Protein AF-A0A8T4UFA0-F1 (afdb_monomer_lite)

Sequence (177 aa):
MPVNISTAVDSLVELVNNKKRIPLEEAAKELGLPEHIINEWAVFLEEEEILTIEYQFTTPFLIAKGKKTVEESRDYSQDIEILTRQIEIMQSGLNKIVIKHAIVIKDVDDVKIALTKKLSREDMIYTQKFVLDYEIKQLLHKVSRLKVFNKENYDEINKEFENIKRRKQIFDKNLTR

Structure (mmCIF, N/CA/C/O backbone):
data_AF-A0A8T4UFA0-F1
#
_entry.id   AF-A0A8T4UFA0-F1
#
loop_
_atom_site.group_PDB
_atom_site.id
_atom_site.type_symbol
_atom_site.label_atom_id
_atom_site.label_alt_id
_atom_site.label_comp_id
_atom_site.label_asym_id
_atom_site.label_entity_id
_atom_site.label_seq_id
_atom_site.pdbx_PDB_ins_code
_atom_site.Cartn_x
_atom_site.Cartn_y
_atom_site.Cartn_z
_atom_site.occupancy
_atom_site.B_iso_or_equiv
_atom_site.auth_seq_id
_atom_site.auth_comp_id
_atom_site.auth_asym_id
_atom_site.auth_atom_id
_atom_site.pdbx_PDB_model_num
ATOM 1 N N . MET A 1 1 ? -18.885 31.837 37.272 1.00 40.12 1 MET A N 1
ATOM 2 C CA . MET A 1 1 ? -18.177 30.539 37.295 1.00 40.12 1 MET A CA 1
ATOM 3 C C . MET A 1 1 ? -19.202 29.474 36.941 1.00 40.12 1 MET A C 1
ATOM 5 O O . MET A 1 1 ? -20.248 29.494 37.581 1.00 40.12 1 MET A O 1
ATOM 9 N N . PRO A 1 2 ? -19.004 28.645 35.904 1.00 44.31 2 PRO A N 1
ATOM 10 C CA . PRO A 1 2 ? -19.953 27.579 35.604 1.00 44.31 2 PRO A CA 1
ATOM 11 C C . PRO A 1 2 ? -19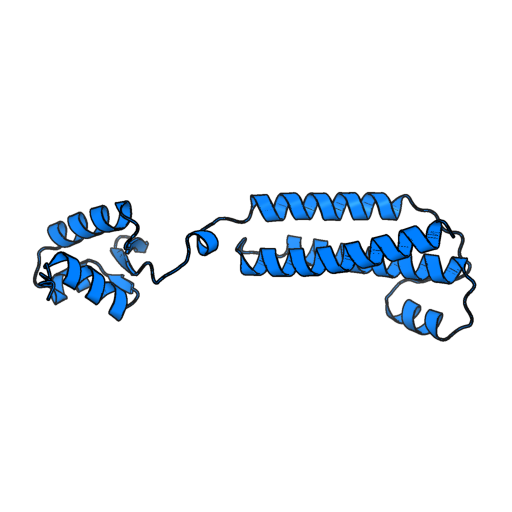.848 26.490 36.680 1.00 44.31 2 PRO A C 1
ATOM 13 O O . PRO A 1 2 ? -18.749 26.109 37.079 1.00 44.31 2 PRO A O 1
ATOM 16 N N . VAL A 1 3 ? -20.994 26.040 37.185 1.00 42.53 3 VAL A N 1
ATOM 17 C CA . VAL A 1 3 ? -21.097 24.926 38.131 1.00 42.53 3 VAL A CA 1
ATOM 18 C C . VAL A 1 3 ? -21.029 23.642 37.306 1.00 42.53 3 VAL A C 1
ATOM 20 O O . VAL A 1 3 ? -21.966 23.351 36.569 1.00 42.53 3 VAL A O 1
ATOM 23 N N . ASN A 1 4 ? -19.923 22.899 37.382 1.00 51.28 4 ASN A N 1
ATOM 24 C CA . ASN A 1 4 ? -19.867 21.546 36.826 1.00 51.28 4 ASN A CA 1
ATOM 25 C C . ASN A 1 4 ? -20.598 20.616 37.793 1.00 51.28 4 ASN A C 1
ATOM 27 O O . ASN A 1 4 ? -20.097 20.320 38.877 1.00 51.28 4 ASN A O 1
ATOM 31 N N . ILE A 1 5 ? -21.805 20.203 37.422 1.00 53.31 5 ILE A N 1
ATOM 32 C CA . ILE A 1 5 ? -22.548 19.163 38.129 1.00 53.31 5 ILE A CA 1
ATOM 33 C C . ILE A 1 5 ? -22.032 17.831 37.581 1.00 53.31 5 ILE A C 1
ATOM 35 O O . ILE A 1 5 ? -22.303 17.520 36.427 1.00 53.31 5 ILE A O 1
ATOM 39 N N . SER A 1 6 ? -21.267 17.073 38.372 1.00 67.44 6 SER A N 1
ATOM 40 C CA . SER A 1 6 ? -20.885 15.702 38.012 1.00 67.44 6 SER A CA 1
ATOM 41 C C . SER A 1 6 ? -22.028 14.745 38.337 1.00 67.44 6 SER A C 1
ATOM 43 O O . SER A 1 6 ? -22.503 14.697 39.475 1.00 67.44 6 SER A O 1
ATOM 45 N N . THR A 1 7 ? -22.450 13.970 37.353 1.00 83.88 7 THR A N 1
ATOM 46 C CA . THR A 1 7 ? -23.434 12.899 37.487 1.00 83.88 7 THR A CA 1
ATOM 47 C C . THR A 1 7 ? -22.749 11.545 37.688 1.00 83.88 7 THR A C 1
ATOM 49 O O . THR A 1 7 ? -21.560 11.380 37.424 1.00 83.88 7 THR A O 1
ATOM 52 N N . ALA A 1 8 ? -23.508 10.537 38.128 1.00 79.12 8 ALA A N 1
ATOM 53 C CA . ALA A 1 8 ? -23.003 9.165 38.238 1.00 79.12 8 ALA A CA 1
ATOM 54 C C . ALA A 1 8 ? -22.594 8.563 36.874 1.00 79.12 8 ALA A C 1
ATOM 56 O O . ALA A 1 8 ? -21.734 7.686 36.818 1.00 79.12 8 ALA A O 1
ATOM 57 N N . VAL A 1 9 ? -23.167 9.069 35.776 1.00 85.81 9 VAL A N 1
ATOM 58 C CA . VAL A 1 9 ? -22.782 8.710 34.403 1.00 85.81 9 VAL A CA 1
ATOM 59 C C . VAL A 1 9 ? -21.390 9.258 34.075 1.00 85.81 9 VAL A C 1
ATOM 61 O O . VAL A 1 9 ? -20.577 8.547 33.487 1.00 85.81 9 VAL A O 1
ATOM 64 N N . ASP A 1 10 ? -21.063 10.471 34.532 1.00 87.62 10 ASP A N 1
ATOM 65 C CA . ASP A 1 10 ? -19.721 11.044 34.360 1.00 87.62 10 ASP A CA 1
ATOM 66 C C . ASP A 1 10 ? -18.659 10.206 35.083 1.00 87.62 10 ASP A C 1
ATOM 68 O O . ASP A 1 10 ? -17.576 9.979 34.545 1.00 87.62 10 ASP A O 1
ATOM 72 N N . SER A 1 11 ? -18.988 9.669 36.264 1.00 90.00 11 SER A N 1
ATOM 73 C CA . SER A 1 11 ? -18.109 8.748 36.995 1.00 90.00 11 SER A CA 1
ATOM 74 C C . SER A 1 11 ? -17.853 7.445 36.233 1.00 90.00 11 SER A C 1
ATOM 76 O O . SER A 1 11 ? -16.735 6.933 36.272 1.00 90.00 11 SER A O 1
ATOM 78 N N . LEU A 1 12 ? -18.846 6.918 35.502 1.00 89.50 12 LEU A N 1
ATOM 79 C CA . LEU A 1 12 ? -18.656 5.756 34.627 1.00 89.50 12 LEU A CA 1
ATOM 80 C C . LEU A 1 12 ? -17.705 6.081 33.470 1.00 89.50 12 LEU A C 1
ATOM 82 O O . LEU A 1 12 ? -16.777 5.318 33.203 1.00 89.50 12 LEU A O 1
ATOM 86 N N . VAL A 1 13 ? -17.895 7.226 32.814 1.00 88.56 13 VAL A N 1
ATOM 87 C CA . VAL A 1 13 ? -17.023 7.677 31.720 1.00 88.56 13 VAL A CA 1
ATOM 88 C C . VAL A 1 13 ? -15.590 7.886 32.214 1.00 88.56 13 VAL A C 1
ATOM 90 O O . VAL A 1 13 ? -14.640 7.444 31.567 1.00 88.56 13 VAL A O 1
ATOM 93 N N . GLU A 1 14 ? -15.408 8.524 33.369 1.00 89.56 14 GLU A N 1
ATOM 94 C CA . GLU A 1 14 ? -14.096 8.725 33.988 1.00 89.56 14 GLU A CA 1
ATOM 95 C C . GLU A 1 14 ? -13.428 7.391 34.342 1.00 89.56 14 GLU A C 1
ATOM 97 O O . GLU A 1 14 ? -12.255 7.175 34.023 1.00 89.56 14 GLU A O 1
ATOM 102 N N . LEU A 1 15 ? -14.183 6.460 34.928 1.00 89.94 15 LEU A N 1
ATOM 103 C CA . LEU A 1 15 ? -13.693 5.133 35.281 1.00 89.94 15 LEU A CA 1
ATOM 104 C C . LEU A 1 15 ? -13.186 4.364 34.054 1.00 89.94 15 LEU A C 1
ATOM 106 O O . LEU A 1 15 ? -12.065 3.842 34.048 1.00 89.94 15 LEU A O 1
ATOM 110 N N . VAL A 1 16 ? -13.996 4.322 32.996 1.00 89.06 16 VAL A N 1
ATOM 111 C CA . VAL A 1 16 ? -13.663 3.627 31.749 1.00 89.06 16 VAL A CA 1
ATOM 112 C C . VAL A 1 16 ? -12.462 4.297 31.065 1.00 89.06 16 VAL A C 1
ATOM 114 O O . VAL A 1 16 ? -11.560 3.598 30.601 1.00 89.06 16 VAL A O 1
ATOM 117 N N . ASN A 1 17 ? -12.375 5.634 31.074 1.00 84.94 17 ASN A N 1
ATOM 118 C CA . ASN A 1 17 ? -11.217 6.379 30.559 1.00 84.94 17 ASN A CA 1
ATOM 119 C C . ASN A 1 17 ? -9.921 6.075 31.326 1.00 84.94 17 ASN A C 1
ATOM 121 O O . ASN A 1 17 ? -8.871 5.896 30.705 1.00 84.94 17 ASN A O 1
ATOM 125 N N . ASN A 1 18 ? -9.989 5.968 32.654 1.00 84.50 18 ASN A N 1
ATOM 126 C CA . ASN A 1 18 ? -8.832 5.666 33.496 1.00 84.50 18 ASN A CA 1
ATOM 127 C C . ASN A 1 18 ? -8.331 4.230 33.295 1.00 84.50 18 ASN A C 1
ATOM 129 O O . ASN A 1 18 ? -7.124 4.001 33.191 1.00 84.50 18 ASN A O 1
ATOM 133 N N . LYS A 1 19 ? -9.245 3.257 33.195 1.00 82.25 19 LYS A N 1
ATOM 134 C CA . LYS A 1 19 ? -8.884 1.844 33.001 1.00 82.25 19 LYS A CA 1
ATOM 135 C C . LYS A 1 19 ? -8.644 1.451 31.543 1.00 82.25 19 LYS A C 1
ATOM 137 O O . LYS A 1 19 ? -8.072 0.391 31.296 1.00 82.25 19 LYS A O 1
ATOM 142 N N . LYS A 1 20 ? -9.046 2.285 30.576 1.00 81.25 20 LYS A N 1
ATOM 143 C CA . LYS A 1 20 ? -9.077 2.051 29.113 1.00 81.25 20 LYS A CA 1
ATOM 144 C C . LYS A 1 20 ? -10.014 0.928 28.661 1.00 81.25 20 LYS A C 1
ATOM 146 O O . LYS A 1 20 ? -10.642 1.055 27.614 1.00 81.25 20 LYS A O 1
ATOM 151 N N . ARG A 1 21 ? -10.093 -0.161 29.427 1.00 84.81 21 ARG A N 1
ATOM 152 C CA . ARG A 1 21 ? -10.960 -1.320 29.219 1.00 84.81 21 ARG A CA 1
ATOM 153 C C . ARG A 1 21 ? -11.311 -1.929 30.572 1.00 84.81 21 ARG A C 1
ATOM 155 O O . ARG A 1 21 ? -10.408 -2.248 31.341 1.00 84.81 21 ARG A O 1
ATOM 162 N N . ILE A 1 22 ? -12.595 -2.124 30.842 1.00 91.38 22 ILE A N 1
ATOM 163 C CA . ILE A 1 22 ? -13.088 -2.701 32.098 1.00 91.38 22 ILE A CA 1
ATOM 164 C C . ILE A 1 22 ? -14.282 -3.634 31.815 1.00 91.38 22 ILE A C 1
ATOM 166 O O . ILE A 1 22 ? -15.139 -3.280 31.006 1.00 91.38 22 ILE A O 1
ATOM 170 N N . PRO A 1 23 ? -14.362 -4.835 32.418 1.00 92.44 23 PRO A N 1
ATOM 171 C CA . PRO A 1 23 ? -15.577 -5.649 32.375 1.00 92.44 23 PRO A CA 1
ATOM 172 C C . PRO A 1 23 ? -16.771 -4.895 32.976 1.00 92.44 23 PRO A C 1
ATOM 174 O O . PRO A 1 23 ? -16.618 -4.197 33.977 1.00 92.44 23 PRO A O 1
ATOM 177 N N . LEU A 1 24 ? -17.971 -5.083 32.426 1.00 92.06 24 LEU A N 1
ATOM 178 C CA . LEU A 1 24 ? -19.184 -4.428 32.932 1.00 92.06 24 LEU A CA 1
ATOM 179 C C . LEU A 1 24 ? -19.463 -4.765 34.406 1.00 92.06 24 LEU A C 1
ATOM 181 O O . LEU A 1 24 ? -19.759 -3.873 35.196 1.00 92.06 24 LEU A O 1
ATOM 185 N N . GLU A 1 25 ? -19.298 -6.032 34.791 1.00 92.94 25 GLU A N 1
ATOM 186 C CA . GLU A 1 25 ? -19.439 -6.488 36.181 1.00 92.94 25 GLU A CA 1
ATOM 187 C C . GLU A 1 25 ? -18.444 -5.778 37.119 1.00 92.94 25 GLU A C 1
ATOM 189 O O . GLU A 1 25 ? -18.775 -5.423 38.250 1.00 92.94 25 GLU A O 1
ATOM 194 N N . GLU A 1 26 ? -17.215 -5.541 36.657 1.00 91.62 26 GLU A N 1
ATOM 195 C CA . GLU A 1 26 ? -16.197 -4.840 37.443 1.00 91.62 26 GLU A CA 1
ATOM 196 C C . GLU A 1 26 ? -16.527 -3.344 37.565 1.00 91.62 26 GLU A C 1
ATOM 198 O O . GLU A 1 26 ? -16.398 -2.780 38.649 1.00 91.62 26 GLU A O 1
ATOM 203 N N . ALA A 1 27 ? -17.045 -2.721 36.501 1.00 93.00 27 ALA A N 1
ATOM 204 C CA . ALA A 1 27 ? -17.536 -1.343 36.543 1.00 93.00 27 ALA A CA 1
ATOM 205 C C . ALA A 1 27 ? -18.713 -1.177 37.519 1.00 93.00 27 ALA A C 1
ATOM 207 O O . ALA A 1 27 ? -18.744 -0.228 38.302 1.00 93.00 27 ALA A O 1
ATOM 208 N N . ALA A 1 28 ? -19.647 -2.131 37.519 1.00 93.69 28 ALA A N 1
ATOM 209 C CA . ALA A 1 28 ? -20.774 -2.170 38.448 1.00 93.69 28 ALA A CA 1
ATOM 210 C C . ALA A 1 28 ? -20.312 -2.256 39.910 1.00 93.69 28 ALA A C 1
ATOM 212 O O . ALA A 1 28 ? -20.801 -1.512 40.763 1.00 93.69 28 ALA A O 1
ATOM 213 N N . LYS A 1 29 ? -19.310 -3.099 40.191 1.00 93.81 29 LYS A N 1
ATOM 214 C CA . LYS A 1 29 ? -18.710 -3.223 41.528 1.00 93.81 29 LYS A CA 1
ATOM 215 C C . LYS A 1 29 ? -18.020 -1.940 41.981 1.00 93.81 29 LYS A C 1
ATOM 217 O O . LYS A 1 29 ? -18.190 -1.554 43.134 1.00 93.81 29 LYS A O 1
ATOM 222 N N . GLU A 1 30 ? -17.268 -1.278 41.106 1.00 91.75 30 GLU A N 1
ATOM 223 C CA . GLU A 1 30 ? -16.530 -0.064 41.481 1.00 91.75 30 GLU A CA 1
ATOM 224 C C . GLU A 1 30 ? -17.422 1.158 41.677 1.00 91.75 30 GLU A C 1
ATOM 226 O O . GLU A 1 30 ? -17.149 1.977 42.553 1.00 91.75 30 GLU A O 1
ATOM 231 N N . LEU A 1 31 ? -18.510 1.262 40.915 1.00 89.81 31 LEU A N 1
ATOM 232 C CA . LEU A 1 31 ? -19.476 2.351 41.060 1.00 89.81 31 LEU A CA 1
ATOM 233 C C . LEU A 1 31 ? -20.553 2.058 42.113 1.00 89.81 31 LEU A C 1
ATOM 235 O O . LEU A 1 31 ? -21.327 2.948 42.458 1.00 89.81 31 LEU A O 1
ATOM 239 N N . GLY A 1 32 ? -20.613 0.826 42.630 1.00 91.69 32 GLY A N 1
ATOM 240 C CA . GLY A 1 32 ? -21.616 0.404 43.608 1.00 91.69 32 GLY A CA 1
ATOM 241 C C . GLY A 1 32 ? -23.039 0.389 43.044 1.00 91.69 32 GLY A C 1
ATOM 242 O O . GLY A 1 32 ? -23.994 0.640 43.779 1.00 91.69 32 GLY A O 1
ATOM 243 N N . LEU A 1 33 ? -23.185 0.127 41.743 1.00 91.94 33 LEU A N 1
ATOM 244 C CA . LEU A 1 33 ? -24.458 0.168 41.024 1.00 91.94 33 LEU A CA 1
ATOM 245 C C . LEU A 1 33 ? -24.820 -1.209 40.457 1.00 91.94 33 LEU A C 1
ATOM 247 O O . LEU A 1 33 ? -23.929 -1.999 40.150 1.00 91.94 33 LEU A O 1
ATOM 251 N N . PRO A 1 34 ? -26.116 -1.517 40.278 1.00 94.12 34 PRO A N 1
ATOM 252 C CA . PRO A 1 34 ? -26.527 -2.750 39.619 1.00 94.12 34 PRO A CA 1
ATOM 253 C C . PRO A 1 34 ? -26.022 -2.828 38.171 1.00 94.12 34 PRO A C 1
ATOM 255 O O . PRO A 1 34 ? -26.086 -1.843 37.436 1.00 94.12 34 PRO A O 1
ATOM 258 N N . GLU A 1 35 ? -25.614 -4.021 37.728 1.00 91.62 35 GLU A N 1
ATOM 259 C CA . GLU A 1 35 ? -25.115 -4.246 36.361 1.00 91.62 35 GLU A CA 1
ATOM 260 C C . GLU A 1 35 ? -26.090 -3.780 35.275 1.00 91.62 35 GLU A C 1
ATOM 262 O O . GLU A 1 35 ? -25.662 -3.191 34.290 1.00 91.62 35 GLU A O 1
ATOM 267 N N . HIS A 1 36 ? -27.400 -3.975 35.461 1.00 91.69 36 HIS A N 1
ATOM 268 C CA . HIS A 1 36 ? -28.394 -3.534 34.477 1.00 91.69 36 HIS A CA 1
ATOM 269 C C . HIS A 1 36 ? -28.395 -2.009 34.277 1.00 91.69 36 HIS A C 1
ATOM 271 O O . HIS A 1 36 ? -28.552 -1.559 33.149 1.00 91.69 36 HIS A O 1
ATOM 277 N N . ILE A 1 37 ? -28.141 -1.224 35.333 1.00 92.50 37 ILE A N 1
ATOM 278 C CA . ILE A 1 37 ? -28.046 0.242 35.250 1.00 92.50 37 ILE A CA 1
ATOM 279 C C . ILE A 1 37 ? -26.786 0.647 34.485 1.00 92.50 37 ILE A C 1
ATOM 281 O O . ILE A 1 37 ? -26.847 1.483 33.588 1.00 92.50 37 ILE A O 1
ATOM 285 N N . ILE A 1 38 ? -25.646 0.019 34.796 1.00 94.00 38 ILE A N 1
ATOM 286 C CA . ILE A 1 38 ? -24.399 0.256 34.057 1.00 94.00 38 ILE A CA 1
ATOM 287 C C . ILE A 1 38 ? -24.551 -0.141 32.589 1.00 94.00 38 ILE A C 1
ATOM 289 O O . ILE A 1 38 ? -24.036 0.553 31.721 1.00 94.00 38 ILE A O 1
ATOM 293 N N . ASN A 1 39 ? -25.276 -1.223 32.303 1.00 91.88 39 ASN A N 1
ATOM 294 C CA . ASN A 1 39 ? -25.552 -1.666 30.945 1.00 91.88 39 ASN A CA 1
ATOM 295 C C . ASN A 1 39 ? -26.422 -0.665 30.177 1.00 91.88 39 ASN A C 1
ATOM 297 O O . ASN A 1 39 ? -26.085 -0.325 29.051 1.00 91.88 39 ASN A O 1
ATOM 301 N N . GLU A 1 40 ? -27.497 -0.152 30.776 1.00 92.00 40 GLU A N 1
ATOM 302 C CA . GLU A 1 40 ? -28.326 0.891 30.154 1.00 92.00 40 GLU A CA 1
ATOM 303 C C . GLU A 1 40 ? -27.518 2.160 29.857 1.00 92.00 40 GLU A C 1
ATOM 305 O O . GLU A 1 40 ? -27.605 2.709 28.760 1.00 92.00 40 GLU A O 1
ATOM 310 N N . TRP A 1 41 ? -26.676 2.597 30.798 1.00 94.12 41 TRP A N 1
ATOM 311 C CA . TRP A 1 41 ? -25.786 3.737 30.574 1.00 94.12 41 TRP A CA 1
ATOM 312 C C . TRP A 1 41 ? -24.735 3.450 29.512 1.00 94.12 41 TRP A C 1
ATOM 314 O O . TRP A 1 41 ? -24.445 4.321 28.703 1.00 94.12 41 TRP A O 1
ATOM 324 N N . ALA A 1 42 ? -24.169 2.245 29.490 1.00 89.94 42 ALA A N 1
ATOM 325 C CA . ALA A 1 42 ? -23.200 1.849 28.483 1.00 89.94 42 ALA A CA 1
ATOM 326 C C . ALA A 1 42 ? -23.812 1.864 27.080 1.00 89.94 42 ALA A C 1
ATOM 328 O O . ALA A 1 42 ? -23.188 2.396 26.170 1.00 89.94 42 ALA A O 1
ATOM 329 N N . VAL A 1 43 ? -25.031 1.340 26.920 1.00 87.94 43 VAL A N 1
ATOM 330 C CA . VAL A 1 43 ? -25.759 1.367 25.644 1.00 87.94 43 VAL A CA 1
ATOM 331 C C . VAL A 1 43 ? -26.004 2.812 25.210 1.00 87.94 43 VAL A C 1
ATOM 333 O O . VAL A 1 43 ? -25.660 3.177 24.092 1.00 87.94 43 VAL A O 1
ATOM 336 N N . PHE A 1 44 ? -26.494 3.666 26.111 1.00 88.56 44 PHE A N 1
ATOM 337 C CA . PHE A 1 44 ? -26.710 5.085 25.812 1.00 88.56 44 PHE A CA 1
ATOM 338 C C . PHE A 1 44 ? -25.411 5.820 25.429 1.00 88.56 44 PHE A C 1
ATOM 340 O O . PHE A 1 44 ? -25.366 6.586 24.472 1.00 88.56 44 PHE A O 1
ATOM 347 N N . LEU A 1 45 ? -24.322 5.579 26.159 1.00 88.88 45 LEU A N 1
ATOM 348 C CA . LEU A 1 45 ? -23.025 6.200 25.891 1.00 88.88 45 LEU A CA 1
ATOM 349 C C . LEU A 1 45 ? -22.338 5.620 24.644 1.00 88.88 45 LEU A C 1
ATOM 351 O O . LEU A 1 45 ? -21.461 6.273 24.083 1.00 88.88 45 LEU A O 1
ATOM 355 N N . GLU A 1 46 ? -22.696 4.412 24.215 1.00 85.44 46 GLU A N 1
ATOM 356 C CA . GLU A 1 46 ? -22.281 3.845 22.932 1.00 85.44 46 GLU A CA 1
ATOM 357 C C . GLU A 1 46 ? -23.028 4.501 21.765 1.00 85.44 46 GLU A C 1
ATOM 359 O O . GLU A 1 46 ? -22.387 4.873 20.779 1.00 85.44 46 GLU A O 1
ATOM 364 N N . GLU A 1 47 ? -24.340 4.726 21.903 1.00 81.69 47 GLU A N 1
ATOM 365 C CA . GLU A 1 47 ? -25.156 5.476 20.934 1.00 81.69 47 GLU A CA 1
ATOM 366 C C . GLU A 1 47 ? -24.635 6.907 20.732 1.00 81.69 47 GLU A C 1
ATOM 368 O O . GLU A 1 47 ? -24.513 7.370 19.599 1.00 81.69 47 GLU A O 1
ATOM 373 N N . GLU A 1 48 ? -24.246 7.579 21.819 1.00 81.88 48 GLU A N 1
ATOM 374 C CA . GLU A 1 48 ? -23.638 8.919 21.797 1.00 81.88 48 GLU A CA 1
ATOM 375 C C . GLU A 1 48 ? -22.134 8.903 21.453 1.00 81.88 48 GLU A C 1
ATOM 377 O O . GLU A 1 48 ? -21.456 9.929 21.527 1.00 81.88 48 GLU A O 1
ATOM 382 N N . GLU A 1 49 ? -21.583 7.744 21.079 1.00 80.00 49 GLU A N 1
ATOM 383 C CA . GLU A 1 49 ? -20.184 7.564 20.687 1.00 80.00 49 GLU A CA 1
ATOM 384 C C . GLU A 1 49 ? -19.134 7.944 21.758 1.00 80.00 49 GLU A C 1
ATOM 386 O O . GLU A 1 49 ? -17.974 8.225 21.443 1.00 80.00 49 GLU A O 1
ATOM 391 N N . ILE A 1 50 ? -19.495 7.921 23.037 1.00 82.44 50 ILE A N 1
ATOM 392 C CA . ILE A 1 50 ? -18.606 8.235 24.166 1.00 82.44 50 ILE A CA 1
ATOM 393 C C . ILE A 1 50 ? -17.801 6.997 24.597 1.00 82.44 50 ILE A C 1
ATOM 395 O O . ILE A 1 50 ? -16.635 7.109 24.996 1.00 82.44 50 ILE A O 1
ATOM 399 N N . LEU A 1 51 ? -18.389 5.803 24.488 1.00 86.88 51 LEU A N 1
ATOM 400 C CA . LEU A 1 51 ? -17.737 4.523 24.779 1.00 86.88 51 LEU A CA 1
ATOM 401 C C . LEU A 1 51 ? -18.119 3.442 23.765 1.00 86.88 51 LEU A C 1
ATOM 403 O O . LEU A 1 51 ? -18.890 3.678 22.842 1.00 86.88 51 LEU A O 1
ATOM 407 N N . THR A 1 52 ? -17.520 2.263 23.887 1.00 86.62 52 THR A N 1
ATOM 408 C CA . THR A 1 52 ? -17.841 1.106 23.041 1.00 86.62 52 THR A CA 1
ATOM 409 C C . THR A 1 52 ? -17.982 -0.137 23.904 1.00 86.62 52 THR A C 1
ATOM 411 O O . THR A 1 52 ? -17.212 -0.319 24.855 1.00 86.62 52 THR A O 1
ATOM 414 N N . ILE A 1 53 ? -18.953 -0.985 23.567 1.00 86.69 53 ILE A N 1
ATOM 415 C CA . ILE A 1 53 ? -19.193 -2.265 24.225 1.00 86.69 53 ILE A CA 1
ATOM 416 C C . ILE A 1 53 ? -18.603 -3.376 23.351 1.00 86.69 53 ILE A C 1
ATOM 418 O O . ILE A 1 53 ? -19.099 -3.695 22.274 1.00 86.69 53 ILE A O 1
ATOM 422 N N . GLU A 1 54 ? -17.532 -4.009 23.825 1.00 82.12 54 GLU A N 1
ATOM 423 C CA . GLU A 1 54 ? -16.967 -5.198 23.183 1.00 82.12 54 GLU A CA 1
ATOM 424 C C . GLU A 1 54 ? -17.382 -6.465 23.929 1.00 82.12 54 GLU A C 1
ATOM 426 O O . GLU A 1 54 ? -17.193 -6.587 25.139 1.00 82.12 54 GLU A O 1
ATOM 431 N N . TYR A 1 55 ? -17.874 -7.462 23.198 1.00 78.06 55 TYR A N 1
ATOM 432 C CA . TYR A 1 55 ? -18.176 -8.773 23.764 1.00 78.06 55 TYR A CA 1
ATOM 433 C C . TYR A 1 55 ? -16.994 -9.721 23.576 1.00 78.06 55 TYR A C 1
ATOM 435 O O . TYR A 1 55 ? -16.610 -10.049 22.454 1.00 78.06 55 TYR A O 1
ATOM 443 N N . GLN A 1 56 ? -16.442 -10.213 24.686 1.00 68.12 56 GLN A N 1
ATOM 444 C CA . GLN A 1 56 ? -15.487 -11.318 24.676 1.00 68.12 56 GLN A CA 1
ATOM 445 C C . GLN A 1 56 ? -16.156 -12.533 25.328 1.00 68.12 56 GLN A C 1
ATOM 447 O O . GLN A 1 56 ? -16.376 -12.561 26.538 1.00 68.12 56 GLN A O 1
ATOM 452 N N . PHE A 1 57 ? -16.497 -13.535 24.512 1.00 78.69 57 PHE A N 1
ATOM 453 C CA . PHE A 1 57 ? -17.381 -14.648 24.886 1.00 78.69 57 PHE A CA 1
ATOM 454 C C . PHE A 1 57 ? -18.766 -14.157 25.341 1.00 78.69 57 PHE A C 1
ATOM 456 O O . PHE A 1 57 ? -19.512 -13.616 24.533 1.00 78.69 57 PHE A O 1
ATOM 463 N N . THR A 1 58 ? -19.114 -14.353 26.613 1.00 78.62 58 THR A N 1
ATOM 464 C CA . THR A 1 58 ? -20.385 -13.932 27.222 1.00 78.62 58 THR A CA 1
ATOM 465 C C . THR A 1 58 ? -20.234 -12.692 28.100 1.00 78.62 58 THR A C 1
ATOM 467 O O . THR A 1 58 ? -21.202 -12.278 28.730 1.00 78.62 58 THR A O 1
ATOM 470 N N . THR A 1 59 ? -19.034 -12.113 28.182 1.00 78.69 59 THR A N 1
ATOM 471 C CA . THR A 1 59 ? -18.740 -10.996 29.084 1.00 78.69 59 THR A CA 1
ATOM 472 C C . THR A 1 59 ? -18.637 -9.691 28.288 1.00 78.69 59 THR A C 1
ATOM 474 O O . THR A 1 59 ? -17.759 -9.588 27.424 1.00 78.69 59 THR A O 1
ATOM 477 N N . PRO A 1 60 ? -19.503 -8.696 28.557 1.00 83.88 60 PRO A N 1
ATOM 478 C CA . PRO A 1 60 ? -19.382 -7.367 27.972 1.00 83.88 60 PRO A CA 1
ATOM 479 C C . PRO A 1 60 ? -18.249 -6.571 28.634 1.00 83.88 60 PRO A C 1
ATOM 481 O O . PRO A 1 60 ? -18.105 -6.550 29.861 1.00 83.88 60 PRO A O 1
ATOM 484 N N . PHE A 1 61 ? -17.456 -5.893 27.810 1.00 87.75 61 PHE A N 1
ATOM 485 C CA . PHE A 1 61 ? -16.377 -4.999 28.210 1.00 87.75 61 PHE A CA 1
ATOM 486 C C . PHE A 1 61 ? -16.684 -3.577 27.759 1.00 87.75 61 PHE A C 1
ATOM 488 O O . PHE A 1 61 ? -16.971 -3.338 26.591 1.00 87.75 61 PHE A O 1
ATOM 495 N N . LEU A 1 62 ? -16.553 -2.636 28.687 1.00 90.12 62 LEU A N 1
ATOM 496 C CA . LEU A 1 62 ? -16.639 -1.209 28.427 1.00 90.12 62 LEU A CA 1
ATOM 497 C C . LEU A 1 62 ? -15.252 -0.699 28.062 1.00 90.12 62 LEU A C 1
ATOM 499 O O . LEU A 1 62 ? -14.291 -0.865 28.822 1.00 90.12 62 LEU A O 1
ATOM 503 N N . ILE A 1 63 ? -15.143 -0.088 26.891 1.00 86.31 63 ILE A N 1
ATOM 504 C CA . ILE A 1 63 ? -13.888 0.446 26.374 1.00 86.31 63 ILE A CA 1
ATOM 505 C C . ILE A 1 63 ? -14.055 1.934 26.157 1.00 86.31 63 ILE A C 1
ATOM 507 O O . ILE A 1 63 ? -15.016 2.392 25.538 1.00 86.31 63 ILE A O 1
ATOM 511 N N . ALA A 1 64 ? -13.092 2.695 26.671 1.00 81.00 64 ALA A N 1
ATOM 512 C CA . ALA A 1 64 ? -13.054 4.121 26.424 1.00 81.00 64 ALA A CA 1
ATOM 513 C C . ALA A 1 64 ? -12.846 4.326 24.931 1.00 81.00 64 ALA A C 1
ATOM 515 O O . ALA A 1 64 ? -11.855 3.839 24.374 1.00 81.00 64 ALA A O 1
ATOM 516 N N . LYS A 1 65 ? -13.716 5.110 24.293 1.00 69.44 65 LYS A N 1
ATOM 517 C CA . LYS A 1 65 ? -13.443 5.637 22.956 1.00 69.44 65 LYS A CA 1
ATOM 518 C C . LYS A 1 65 ? -12.381 6.733 23.111 1.00 69.44 65 LYS A C 1
ATOM 520 O O . LYS A 1 65 ? -12.642 7.925 23.003 1.00 69.44 65 LYS A O 1
ATOM 525 N N . GLY A 1 66 ? -11.165 6.349 23.500 1.00 53.12 66 GLY A N 1
ATOM 526 C CA . GLY A 1 66 ? -10.101 7.293 23.814 1.00 53.12 66 GLY A CA 1
ATOM 527 C C . GLY A 1 66 ? -9.743 8.040 22.548 1.00 53.12 66 GLY A C 1
ATOM 528 O O . GLY A 1 66 ? -9.169 7.401 21.684 1.00 53.12 66 GLY A O 1
ATOM 529 N N . LYS A 1 67 ? -10.130 9.325 22.441 1.00 43.66 67 LYS A N 1
ATOM 530 C CA . LYS A 1 67 ? -9.976 10.227 21.276 1.00 43.66 67 LYS A CA 1
ATOM 531 C C . LYS A 1 67 ? -9.383 9.546 20.033 1.00 43.66 67 LYS A C 1
ATOM 533 O O . LYS A 1 67 ? -8.303 9.913 19.579 1.00 43.66 67 LYS A O 1
ATOM 538 N N . LYS A 1 68 ? -10.091 8.571 19.473 1.00 41.62 68 LYS A N 1
ATOM 539 C CA . LYS A 1 68 ? -9.832 8.130 18.117 1.00 41.62 68 LYS A CA 1
ATOM 540 C C . LYS A 1 68 ? -10.692 9.063 17.310 1.00 41.62 68 LYS A C 1
ATOM 542 O O . LYS A 1 68 ? -11.915 9.031 17.421 1.00 41.62 68 LYS A O 1
ATOM 547 N N . THR A 1 69 ? -10.052 10.006 16.628 1.00 42.59 69 THR A N 1
ATOM 548 C CA . THR A 1 69 ? -10.761 10.849 15.665 1.00 42.59 69 THR A CA 1
ATOM 549 C C . THR A 1 69 ? -11.606 9.937 14.770 1.00 42.59 69 THR A C 1
ATOM 551 O O . THR A 1 69 ? -11.191 8.818 14.478 1.00 42.59 69 THR A O 1
ATOM 554 N N . VAL A 1 70 ? -12.786 10.384 14.334 1.00 50.12 70 VAL A N 1
ATOM 555 C CA . VAL A 1 70 ? -13.684 9.642 13.418 1.00 50.12 70 VAL A CA 1
ATOM 556 C C . VAL A 1 70 ? -12.926 9.047 12.206 1.00 50.12 70 VAL A C 1
ATOM 558 O O . VAL A 1 70 ? -13.327 8.039 11.629 1.00 50.12 70 VAL A O 1
ATOM 561 N N . GLU A 1 71 ? -11.774 9.628 11.856 1.00 47.34 71 GLU A N 1
ATOM 562 C CA . GLU A 1 71 ? -10.835 9.155 10.837 1.00 47.34 71 GLU A CA 1
ATOM 563 C C . GLU A 1 71 ? -10.069 7.856 11.154 1.00 47.34 71 GLU A C 1
ATOM 565 O O . GLU A 1 71 ? -9.604 7.224 10.210 1.00 47.34 71 GLU A O 1
ATOM 570 N N . GLU A 1 72 ? -9.898 7.451 12.415 1.00 46.88 72 GLU A N 1
ATOM 571 C CA . GLU A 1 72 ? -9.164 6.231 12.807 1.00 46.88 72 GLU A CA 1
ATOM 572 C C . GLU A 1 72 ? -10.051 4.977 12.852 1.00 46.88 72 GLU A C 1
ATOM 574 O O . GLU A 1 72 ? -9.541 3.861 12.759 1.00 46.88 72 GLU A O 1
ATOM 579 N N . SER A 1 73 ? -11.369 5.154 12.981 1.00 50.38 73 SER A N 1
ATOM 580 C CA . SER A 1 73 ? -12.382 4.092 12.875 1.00 50.38 73 SER A CA 1
ATOM 581 C C . SER A 1 73 ? -12.947 3.939 11.463 1.00 50.38 73 SER A C 1
ATOM 583 O O . SER A 1 73 ? -13.680 2.988 11.198 1.00 50.38 73 SER A O 1
ATOM 585 N N . ARG A 1 74 ? -12.636 4.875 10.558 1.00 67.06 74 ARG A N 1
ATOM 586 C CA . ARG A 1 74 ? -13.001 4.762 9.147 1.00 67.06 74 ARG A CA 1
ATOM 587 C C . ARG A 1 74 ? -12.284 3.555 8.548 1.00 67.06 74 ARG A C 1
ATOM 589 O O . ARG A 1 74 ? -11.063 3.450 8.633 1.00 67.06 74 ARG A O 1
ATOM 596 N N . ASP A 1 75 ? -13.049 2.665 7.933 1.00 75.00 75 ASP A N 1
ATOM 597 C CA . ASP A 1 75 ? -12.498 1.606 7.097 1.00 75.00 75 ASP A CA 1
ATOM 598 C C . ASP A 1 75 ? -11.971 2.226 5.792 1.00 75.00 75 ASP A C 1
ATOM 600 O O . ASP A 1 75 ? -12.723 2.862 5.051 1.00 75.00 75 ASP A O 1
ATOM 604 N N . TYR A 1 76 ? -10.671 2.068 5.531 1.00 85.62 76 TYR A N 1
ATOM 605 C CA . TYR A 1 76 ? -10.015 2.554 4.310 1.00 85.62 76 TYR A CA 1
ATOM 606 C C . TYR A 1 76 ? -9.979 1.485 3.213 1.00 85.62 76 TYR A C 1
ATOM 608 O O . TYR A 1 76 ? -9.270 1.657 2.223 1.00 85.62 76 TYR A O 1
ATOM 616 N N . SER A 1 77 ? -10.715 0.379 3.355 1.00 80.44 77 SER A N 1
ATOM 617 C CA . SER A 1 77 ? -10.791 -0.686 2.349 1.00 80.44 77 SER A CA 1
ATOM 618 C C . SER A 1 77 ? -11.117 -0.144 0.953 1.00 80.44 77 SER A C 1
ATOM 620 O O . SER A 1 77 ? -10.388 -0.428 0.003 1.00 80.44 77 SER A O 1
ATOM 622 N N . GLN A 1 78 ? -12.134 0.716 0.841 1.00 83.12 78 GLN A N 1
ATOM 623 C CA . GLN A 1 78 ? -12.524 1.352 -0.422 1.00 83.12 78 GLN A CA 1
ATOM 624 C C . GLN A 1 78 ? -11.435 2.280 -0.972 1.00 83.12 78 GLN A C 1
ATOM 626 O O . GLN A 1 78 ? -11.123 2.243 -2.162 1.00 83.12 78 GLN A O 1
ATOM 631 N N . ASP A 1 79 ? -10.831 3.103 -0.115 1.00 88.50 79 ASP A N 1
ATOM 632 C CA . ASP A 1 79 ? -9.782 4.041 -0.521 1.00 88.50 79 ASP A CA 1
ATOM 633 C C . ASP A 1 79 ? -8.529 3.288 -1.017 1.00 88.50 79 ASP A C 1
ATOM 635 O O . ASP A 1 79 ? -7.916 3.656 -2.025 1.00 88.50 79 ASP A O 1
ATOM 639 N N . ILE A 1 80 ? -8.186 2.176 -0.361 1.00 86.94 80 ILE A N 1
ATOM 640 C CA . ILE A 1 80 ? -7.087 1.285 -0.748 1.00 86.94 80 ILE A CA 1
ATOM 641 C C . ILE A 1 80 ? -7.413 0.529 -2.038 1.00 86.94 80 ILE A C 1
ATOM 643 O O . ILE A 1 80 ? -6.536 0.389 -2.891 1.00 86.94 80 ILE A O 1
ATOM 647 N N . GLU A 1 81 ? -8.654 0.090 -2.244 1.00 87.19 81 GLU A N 1
ATOM 648 C CA . GLU A 1 81 ? -9.086 -0.533 -3.500 1.00 87.19 81 GLU A CA 1
ATOM 649 C C . GLU A 1 81 ? -8.965 0.447 -4.680 1.00 87.19 81 GLU A C 1
ATOM 651 O O . GLU A 1 81 ? -8.404 0.110 -5.728 1.00 87.19 81 GLU A O 1
ATOM 656 N N . ILE A 1 82 ? -9.403 1.697 -4.492 1.00 91.56 82 ILE A N 1
ATOM 657 C CA . ILE A 1 82 ? -9.263 2.759 -5.496 1.00 91.56 82 ILE A CA 1
ATOM 658 C C . ILE A 1 82 ? -7.785 2.998 -5.823 1.00 91.56 82 ILE A C 1
ATOM 660 O O . ILE A 1 82 ? -7.422 3.036 -7.003 1.00 91.56 82 ILE A O 1
ATOM 664 N N . LEU A 1 83 ? -6.923 3.129 -4.808 1.00 90.94 83 LEU A N 1
ATOM 665 C CA . LEU A 1 83 ? -5.479 3.277 -5.012 1.00 90.94 83 LEU A CA 1
ATOM 666 C C . LEU A 1 83 ? -4.885 2.080 -5.757 1.00 90.94 83 LEU A C 1
ATOM 668 O O . LEU A 1 83 ? -4.129 2.268 -6.709 1.00 90.94 83 LEU A O 1
ATOM 672 N N . THR A 1 84 ? -5.263 0.858 -5.381 1.00 90.38 84 THR A N 1
ATOM 673 C CA . THR A 1 84 ? -4.798 -0.376 -6.031 1.00 90.38 84 THR A CA 1
ATOM 674 C C . THR A 1 84 ? -5.105 -0.341 -7.521 1.00 90.38 84 THR A C 1
ATOM 676 O O . THR A 1 84 ? -4.207 -0.503 -8.347 1.00 90.38 84 THR A O 1
ATOM 679 N N . ARG A 1 85 ? -6.344 0.004 -7.883 1.00 92.00 85 ARG A N 1
ATOM 680 C CA . ARG A 1 85 ? -6.758 0.132 -9.281 1.00 92.00 85 ARG A CA 1
ATOM 681 C C . ARG A 1 85 ? -5.965 1.203 -10.033 1.00 92.00 85 ARG A C 1
ATOM 683 O O . ARG A 1 85 ? -5.617 1.013 -11.198 1.00 92.00 85 ARG A O 1
ATOM 690 N N . GLN A 1 86 ? -5.656 2.332 -9.395 1.00 94.88 86 GLN A N 1
ATOM 691 C CA . GLN A 1 86 ? -4.818 3.373 -10.005 1.00 94.88 86 GLN A CA 1
ATOM 692 C C . GLN A 1 86 ? -3.386 2.883 -10.259 1.00 94.88 86 GLN A C 1
ATOM 694 O O . GLN A 1 86 ? -2.823 3.158 -11.324 1.00 94.88 86 GLN A O 1
ATOM 699 N N . ILE A 1 87 ? -2.813 2.131 -9.316 1.00 93.19 87 ILE A N 1
ATOM 700 C CA . ILE A 1 87 ? -1.484 1.526 -9.445 1.00 93.19 87 ILE A CA 1
ATOM 701 C C . ILE A 1 87 ? -1.473 0.505 -10.596 1.00 93.19 87 ILE A C 1
ATOM 703 O O . ILE A 1 87 ? -0.575 0.541 -11.438 1.00 93.19 87 ILE A O 1
ATOM 707 N N . GLU A 1 88 ? -2.495 -0.346 -10.706 1.00 92.81 88 GLU A N 1
ATOM 708 C CA . GLU A 1 88 ? -2.635 -1.326 -11.793 1.00 92.81 88 GLU A CA 1
ATOM 709 C C . GLU A 1 88 ? -2.775 -0.669 -13.172 1.00 92.81 88 GLU A C 1
ATOM 711 O O . GLU A 1 88 ? -2.135 -1.088 -14.142 1.00 92.81 88 GLU A O 1
ATOM 716 N N . ILE A 1 89 ? -3.578 0.396 -13.278 1.00 95.38 89 ILE A N 1
ATOM 717 C CA . ILE A 1 89 ? -3.708 1.173 -14.519 1.00 95.38 89 ILE A CA 1
ATOM 718 C C . ILE A 1 89 ? -2.348 1.752 -14.917 1.00 95.38 89 ILE A C 1
ATOM 720 O O . ILE A 1 89 ? -1.962 1.674 -16.088 1.00 95.38 89 ILE A O 1
ATOM 724 N N . MET A 1 90 ? -1.602 2.300 -13.953 1.00 94.75 90 MET A N 1
ATOM 725 C CA . MET A 1 90 ? -0.257 2.820 -14.193 1.00 94.75 90 MET A CA 1
ATOM 726 C C . MET A 1 90 ? 0.688 1.717 -14.679 1.00 94.75 90 MET A C 1
ATOM 728 O O . MET A 1 90 ? 1.405 1.925 -15.662 1.00 94.75 90 MET A O 1
ATOM 732 N N . GLN A 1 91 ? 0.649 0.540 -14.051 1.00 95.25 91 GLN A N 1
ATOM 733 C CA . GLN A 1 91 ? 1.443 -0.617 -14.456 1.00 95.25 91 GLN A CA 1
ATOM 734 C C . GLN A 1 91 ? 1.123 -1.052 -15.890 1.00 95.25 91 GLN A C 1
ATOM 736 O O . GLN A 1 91 ? 2.019 -1.228 -16.714 1.00 95.25 91 GLN A O 1
ATOM 741 N N . SER A 1 92 ? -0.165 -1.182 -16.216 1.00 93.38 92 SER A N 1
ATOM 742 C CA . SER A 1 92 ? -0.632 -1.551 -17.553 1.00 93.38 92 SER A CA 1
ATOM 743 C C . SER A 1 92 ? -0.182 -0.535 -18.603 1.00 93.38 92 SER A C 1
ATOM 745 O O . SER A 1 92 ? 0.318 -0.910 -19.666 1.00 93.38 92 SER A O 1
ATOM 747 N N . GLY A 1 93 ? -0.300 0.759 -18.292 1.00 93.19 93 GLY A N 1
ATOM 748 C CA . GLY A 1 93 ? 0.184 1.837 -19.147 1.00 93.19 93 GLY A CA 1
ATOM 749 C C . GLY A 1 93 ? 1.688 1.748 -19.395 1.00 93.19 93 GLY A C 1
ATOM 750 O O . GLY A 1 93 ? 2.123 1.850 -20.539 1.00 93.19 93 GLY A O 1
ATOM 751 N N . LEU A 1 94 ? 2.479 1.494 -18.350 1.00 93.12 94 LEU A N 1
ATOM 752 C CA . LEU A 1 94 ? 3.929 1.344 -18.455 1.00 93.12 94 LEU A CA 1
ATOM 753 C C . LEU A 1 94 ? 4.317 0.115 -19.293 1.00 93.12 94 LEU A C 1
ATOM 755 O O . LEU A 1 94 ? 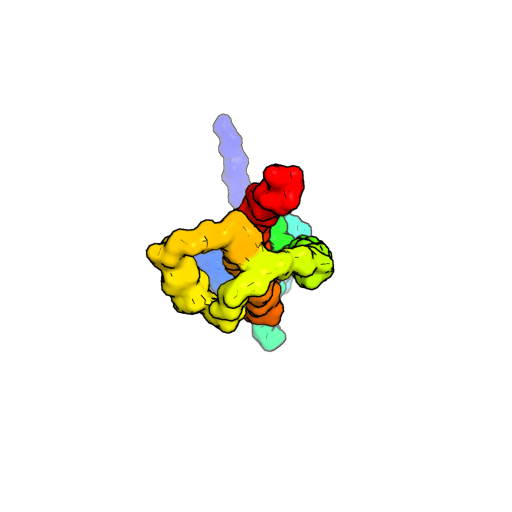5.189 0.212 -20.155 1.00 93.12 94 LEU A O 1
ATOM 759 N N . ASN A 1 95 ? 3.642 -1.019 -19.099 1.00 92.06 95 ASN A N 1
ATOM 760 C CA . ASN A 1 95 ? 3.919 -2.264 -19.820 1.00 92.06 95 ASN A CA 1
ATOM 761 C C . ASN A 1 95 ? 3.702 -2.150 -21.332 1.00 92.06 95 ASN A C 1
ATOM 763 O O . ASN A 1 95 ? 4.434 -2.775 -22.098 1.00 92.06 95 ASN A O 1
ATOM 767 N N . LYS A 1 96 ? 2.760 -1.308 -21.769 1.00 93.62 96 LYS A N 1
ATOM 768 C CA . LYS A 1 96 ? 2.502 -1.038 -23.193 1.00 93.62 96 LYS A CA 1
ATOM 769 C C . LYS A 1 96 ? 3.617 -0.243 -23.877 1.00 93.62 96 LYS A C 1
ATOM 771 O O . LYS A 1 96 ? 3.691 -0.238 -25.103 1.00 93.62 96 LYS A O 1
ATOM 776 N N . ILE A 1 97 ? 4.479 0.434 -23.118 1.00 92.06 97 ILE A N 1
ATOM 777 C CA . ILE A 1 97 ? 5.555 1.256 -23.675 1.00 92.06 97 ILE A CA 1
ATOM 778 C C . ILE A 1 97 ? 6.716 0.348 -24.083 1.00 92.06 97 ILE A C 1
ATOM 780 O O . ILE A 1 97 ? 7.384 -0.254 -23.238 1.00 92.06 97 ILE A O 1
ATOM 784 N N . VAL A 1 98 ? 6.982 0.277 -25.384 1.00 91.50 98 VAL A N 1
ATOM 785 C CA . VAL A 1 98 ? 8.135 -0.435 -25.944 1.00 91.50 98 VAL A CA 1
ATOM 786 C C . VAL A 1 98 ? 9.255 0.569 -26.185 1.00 91.50 98 VAL A C 1
ATOM 788 O O . VAL A 1 98 ? 9.073 1.553 -26.896 1.00 91.50 98 VAL A O 1
ATOM 791 N N . ILE A 1 99 ? 10.415 0.321 -25.581 1.00 90.31 99 ILE A N 1
ATOM 792 C CA . ILE A 1 99 ? 11.619 1.142 -25.735 1.00 90.31 99 ILE A CA 1
ATOM 793 C C . ILE A 1 99 ? 12.664 0.256 -26.394 1.00 90.31 99 ILE A C 1
ATOM 795 O O . ILE A 1 99 ? 12.819 -0.895 -25.996 1.00 90.31 99 ILE A O 1
ATOM 799 N N . LYS A 1 100 ? 13.367 0.767 -27.403 1.00 90.62 100 LYS A N 1
ATOM 800 C CA . LYS A 1 100 ? 14.524 0.065 -27.964 1.00 90.62 100 LYS A CA 1
ATOM 801 C C . LYS A 1 100 ? 15.665 0.133 -26.954 1.00 90.62 100 LYS A C 1
ATOM 803 O O . LYS A 1 100 ? 15.924 1.196 -26.410 1.00 90.62 100 LYS A O 1
ATOM 808 N N . HIS A 1 101 ? 16.319 -0.985 -26.680 1.00 90.06 101 HIS A N 1
ATOM 809 C CA . HIS A 1 101 ? 17.439 -1.030 -25.746 1.00 90.06 101 HIS A CA 1
ATOM 810 C C . HIS A 1 101 ? 18.444 -2.095 -26.185 1.00 90.06 101 HIS A C 1
ATOM 812 O O . HIS A 1 101 ? 18.073 -3.103 -26.788 1.00 90.06 101 HIS A O 1
ATOM 818 N N . ALA A 1 102 ? 19.716 -1.860 -25.883 1.00 88.38 102 ALA A N 1
ATOM 819 C CA . ALA A 1 102 ? 20.811 -2.797 -26.119 1.00 88.38 102 ALA A CA 1
ATOM 820 C C . ALA A 1 102 ? 21.222 -3.532 -24.834 1.00 88.38 102 ALA A C 1
ATOM 822 O O . ALA A 1 102 ? 21.860 -4.584 -24.887 1.00 88.38 102 ALA A O 1
ATOM 823 N N . ILE A 1 103 ? 20.860 -2.981 -23.674 1.00 88.50 103 ILE A N 1
ATOM 824 C CA . ILE A 1 103 ? 21.173 -3.563 -22.369 1.00 88.50 103 ILE A CA 1
ATOM 825 C C . ILE A 1 103 ? 20.112 -4.571 -21.924 1.00 88.50 103 ILE A C 1
ATOM 827 O O . ILE A 1 103 ? 18.938 -4.459 -22.270 1.00 88.50 103 ILE A O 1
ATOM 831 N N . VAL A 1 104 ? 20.521 -5.541 -21.110 1.00 88.88 104 VAL A N 1
ATOM 832 C CA . VAL A 1 104 ? 19.621 -6.491 -20.448 1.00 88.88 104 VAL A CA 1
ATOM 833 C C . VAL A 1 104 ? 19.650 -6.185 -18.957 1.00 88.88 104 VAL A C 1
ATOM 835 O O . VAL A 1 104 ? 20.725 -6.140 -18.370 1.00 88.88 104 VAL A O 1
ATOM 838 N N . ILE A 1 105 ? 18.476 -5.960 -18.371 1.00 89.88 105 ILE A N 1
ATOM 839 C CA . ILE A 1 105 ? 18.296 -5.707 -16.938 1.00 89.88 105 ILE A CA 1
ATOM 840 C C . ILE A 1 105 ? 17.304 -6.745 -16.423 1.00 89.88 105 ILE A C 1
ATOM 842 O O . ILE A 1 105 ? 16.179 -6.810 -16.925 1.00 89.88 105 ILE A O 1
ATOM 846 N N . LYS A 1 106 ? 17.727 -7.568 -15.462 1.00 88.81 106 LYS A N 1
ATOM 847 C CA . LYS A 1 106 ? 16.883 -8.577 -14.809 1.00 88.81 106 LYS A CA 1
ATOM 848 C C . LYS A 1 106 ? 16.486 -8.157 -13.402 1.00 88.81 106 LYS A C 1
ATOM 850 O O . LYS A 1 106 ? 15.373 -8.453 -12.974 1.00 88.81 106 LYS A O 1
ATOM 855 N N . ASP A 1 107 ? 17.376 -7.460 -12.710 1.00 90.00 107 ASP A N 1
ATOM 856 C CA . ASP A 1 107 ? 17.187 -7.025 -11.333 1.00 90.00 107 ASP A CA 1
ATOM 857 C C . ASP A 1 107 ? 17.731 -5.607 -11.089 1.00 90.00 107 ASP A C 1
ATOM 859 O O . ASP A 1 107 ? 18.142 -4.884 -11.998 1.00 90.00 107 ASP A O 1
ATOM 863 N N . VAL A 1 108 ? 17.663 -5.172 -9.832 1.00 87.06 108 VAL A N 1
ATOM 864 C CA . VAL A 1 108 ? 18.087 -3.832 -9.410 1.00 87.06 108 VAL A CA 1
ATOM 865 C C . VAL A 1 108 ? 19.614 -3.691 -9.394 1.00 87.06 108 VAL A C 1
ATOM 867 O O . VAL A 1 108 ? 20.127 -2.577 -9.520 1.00 87.06 108 VAL A O 1
ATOM 870 N N . ASP A 1 109 ? 20.366 -4.779 -9.258 1.00 89.88 109 ASP A N 1
ATOM 871 C CA . ASP A 1 109 ? 21.825 -4.715 -9.265 1.00 89.88 109 ASP A CA 1
ATOM 872 C C . ASP A 1 109 ? 22.352 -4.516 -10.690 1.00 89.88 109 ASP A C 1
ATOM 874 O O . ASP A 1 109 ? 23.250 -3.693 -10.900 1.00 89.88 109 ASP A O 1
ATOM 878 N N . ASP A 1 110 ? 21.695 -5.116 -11.684 1.00 89.75 110 ASP A N 1
ATOM 879 C CA . ASP A 1 110 ? 21.931 -4.822 -13.100 1.00 89.75 110 ASP A CA 1
ATOM 880 C C . ASP A 1 110 ? 21.727 -3.331 -13.421 1.00 89.75 110 ASP A C 1
ATOM 882 O O . ASP A 1 110 ? 22.497 -2.751 -14.190 1.00 89.75 110 ASP A O 1
ATOM 886 N N . VAL A 1 111 ? 20.735 -2.675 -12.801 1.00 89.19 111 VAL A N 1
ATOM 887 C CA . VAL A 1 111 ? 20.512 -1.224 -12.951 1.00 89.19 111 VAL A CA 1
ATOM 888 C C . VAL A 1 111 ? 21.717 -0.433 -12.450 1.00 89.19 111 VAL A C 1
ATOM 890 O O . VAL A 1 111 ? 22.190 0.472 -13.140 1.00 89.19 111 VAL A O 1
ATOM 893 N N . LYS A 1 112 ? 22.243 -0.765 -11.266 1.00 88.69 112 LYS A N 1
ATOM 894 C CA . LYS A 1 112 ? 23.414 -0.070 -10.706 1.00 88.69 112 LYS A CA 1
ATOM 895 C C . LYS A 1 112 ? 24.613 -0.220 -11.632 1.00 88.69 112 LYS A C 1
ATOM 897 O O . LYS A 1 112 ? 25.275 0.769 -11.932 1.00 88.69 112 LYS A O 1
ATOM 902 N N . ILE A 1 113 ? 24.851 -1.435 -12.127 1.00 87.50 113 ILE A N 1
ATOM 903 C CA . ILE A 1 113 ? 25.934 -1.719 -13.072 1.00 87.50 113 ILE A CA 1
ATOM 904 C C . ILE A 1 113 ? 25.732 -0.925 -14.365 1.00 87.50 113 ILE A C 1
ATOM 906 O O . ILE A 1 113 ? 26.683 -0.317 -14.857 1.00 87.50 113 ILE A O 1
ATOM 910 N N . ALA A 1 114 ? 24.512 -0.880 -14.902 1.00 87.19 114 ALA A N 1
ATOM 911 C CA . ALA A 1 114 ? 24.202 -0.126 -16.111 1.00 87.19 114 ALA A CA 1
ATOM 912 C C . ALA A 1 114 ? 24.5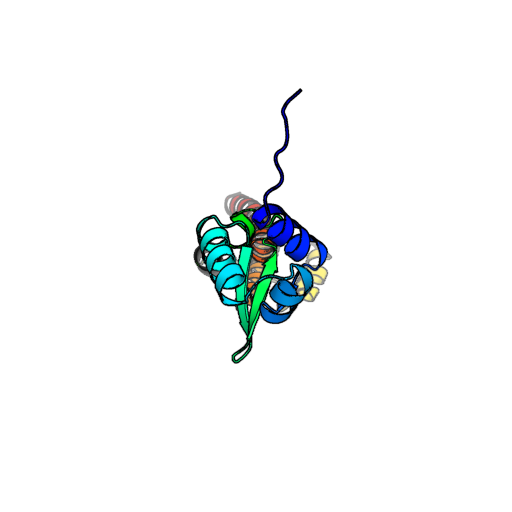12 1.370 -15.941 1.00 87.19 114 ALA A C 1
ATOM 914 O O . ALA A 1 114 ? 25.153 1.955 -16.812 1.00 87.19 114 ALA A O 1
ATOM 915 N N . LEU A 1 115 ? 24.152 1.964 -14.798 1.00 86.88 115 LEU A N 1
ATOM 916 C CA . LEU A 1 115 ? 24.389 3.382 -14.496 1.00 86.88 115 LEU A CA 1
ATOM 917 C C . LEU A 1 115 ? 25.874 3.754 -14.351 1.00 86.88 115 LEU A C 1
ATOM 919 O O . LEU A 1 115 ? 26.215 4.926 -14.495 1.00 86.88 115 LEU A O 1
ATOM 923 N N . THR A 1 116 ? 26.768 2.789 -14.103 1.00 87.94 116 THR A N 1
ATOM 924 C CA . THR A 1 116 ? 28.224 3.046 -14.108 1.00 87.94 116 THR A CA 1
ATOM 925 C C . THR A 1 116 ? 28.799 3.216 -15.516 1.00 87.94 116 THR A C 1
ATOM 927 O O . THR A 1 116 ? 29.899 3.743 -15.681 1.00 87.94 116 THR A O 1
ATOM 930 N N . LYS A 1 117 ? 28.075 2.765 -16.547 1.00 87.44 117 LYS A N 1
ATOM 931 C CA . LYS A 1 117 ? 28.515 2.796 -17.944 1.00 87.44 117 LYS A CA 1
ATOM 932 C C . LYS A 1 117 ? 27.951 4.019 -18.661 1.00 87.44 117 LYS A C 1
ATOM 934 O O . LYS A 1 117 ? 26.910 4.565 -18.302 1.00 87.44 117 LYS A O 1
ATOM 939 N N . LYS A 1 118 ? 28.616 4.426 -19.746 1.00 87.38 118 LYS A N 1
ATOM 940 C CA . LYS A 1 118 ? 28.073 5.429 -20.668 1.00 87.38 118 LYS A CA 1
ATOM 941 C C . LYS A 1 118 ? 26.891 4.819 -21.425 1.00 87.38 118 LYS A C 1
ATOM 943 O O . LYS A 1 118 ? 27.085 4.076 -22.382 1.00 87.38 118 LYS A O 1
ATOM 948 N N . LEU A 1 119 ? 25.682 5.118 -20.964 1.00 86.44 119 LEU A N 1
ATOM 949 C CA . LEU A 1 119 ? 24.435 4.633 -21.548 1.00 86.44 119 LEU A CA 1
ATOM 950 C C . LEU A 1 119 ? 24.018 5.486 -22.745 1.00 86.44 119 LEU A C 1
ATOM 952 O O . LEU A 1 119 ? 24.211 6.707 -22.757 1.00 86.44 119 LEU A O 1
ATOM 956 N N . SER A 1 120 ? 23.404 4.843 -23.738 1.00 90.75 120 SER A N 1
ATOM 957 C CA . SER A 1 120 ? 22.627 5.574 -24.729 1.00 90.75 120 SER A CA 1
ATOM 958 C C . SER A 1 120 ? 21.402 6.196 -24.055 1.00 90.75 120 SER A C 1
ATOM 960 O O . SER A 1 120 ? 20.967 5.786 -22.973 1.00 90.75 120 SER A O 1
ATOM 962 N N . ARG A 1 121 ? 20.809 7.193 -24.709 1.00 89.94 121 ARG A N 1
ATOM 963 C CA . ARG A 1 121 ? 19.571 7.799 -24.220 1.00 89.94 121 ARG A CA 1
ATOM 964 C C . ARG A 1 121 ? 18.457 6.760 -24.065 1.00 89.94 121 ARG A C 1
ATOM 966 O O . ARG A 1 121 ? 17.730 6.780 -23.078 1.00 89.94 121 ARG A O 1
ATOM 973 N N . GLU A 1 122 ? 18.334 5.866 -25.037 1.00 91.25 122 GLU A N 1
ATOM 974 C CA . GLU A 1 122 ? 17.281 4.854 -25.088 1.00 91.25 122 GLU A CA 1
ATOM 975 C C . GLU A 1 122 ? 17.451 3.836 -23.954 1.00 91.25 122 GLU A C 1
ATOM 977 O O . GLU A 1 122 ? 16.490 3.543 -23.243 1.00 91.25 122 GLU A O 1
ATOM 982 N N . ASP A 1 123 ? 18.689 3.411 -23.682 1.00 91.75 123 ASP A N 1
ATOM 983 C CA . ASP A 1 123 ? 19.007 2.530 -22.554 1.00 91.75 123 ASP A CA 1
ATOM 984 C C . ASP A 1 123 ? 18.746 3.203 -21.198 1.00 91.75 123 ASP A C 1
ATOM 986 O O . ASP A 1 123 ? 18.295 2.556 -20.251 1.00 91.75 123 ASP A O 1
ATOM 990 N N . MET A 1 124 ? 18.980 4.514 -21.088 1.00 91.31 124 MET A N 1
ATOM 991 C CA . MET A 1 124 ? 18.672 5.274 -19.874 1.00 91.31 124 MET A CA 1
ATOM 992 C C . MET A 1 124 ? 17.159 5.353 -19.630 1.00 91.31 124 MET A C 1
ATOM 994 O O . MET A 1 124 ? 16.706 5.154 -18.502 1.00 91.31 124 MET A O 1
ATOM 998 N N . ILE A 1 125 ? 16.364 5.586 -20.678 1.00 92.81 125 ILE A N 1
ATOM 999 C CA . ILE A 1 125 ? 14.895 5.586 -20.593 1.00 92.81 125 ILE A CA 1
ATOM 1000 C C . ILE A 1 125 ? 14.383 4.172 -20.283 1.00 92.81 125 ILE A C 1
ATOM 1002 O O . ILE A 1 125 ? 13.504 4.010 -19.438 1.00 92.81 125 ILE A O 1
ATOM 1006 N N . TYR A 1 126 ? 14.964 3.136 -20.891 1.00 93.88 126 TYR A N 1
ATOM 1007 C CA . TYR A 1 126 ? 14.649 1.743 -20.573 1.00 93.88 126 TYR A CA 1
ATOM 1008 C C . TYR A 1 126 ? 14.936 1.410 -19.104 1.00 93.88 126 TYR A C 1
ATOM 1010 O O . TYR A 1 126 ? 14.093 0.831 -18.422 1.00 93.88 126 TYR A O 1
ATOM 1018 N N . THR A 1 127 ? 16.078 1.859 -18.582 1.00 92.75 127 THR A N 1
ATOM 1019 C CA . THR A 1 127 ? 16.443 1.695 -17.169 1.00 92.75 127 THR A CA 1
ATOM 1020 C C . THR A 1 127 ? 15.438 2.397 -16.250 1.00 92.75 127 THR A C 1
ATOM 1022 O O . THR A 1 127 ? 14.990 1.816 -15.264 1.00 92.75 127 THR A O 1
ATOM 1025 N N . GLN A 1 128 ? 15.014 3.620 -16.591 1.00 93.31 128 GLN A N 1
ATOM 1026 C CA . GLN A 1 128 ? 13.964 4.334 -15.851 1.00 93.31 128 GLN A CA 1
ATOM 1027 C C . GLN A 1 128 ? 12.634 3.573 -15.866 1.00 93.31 128 GLN A C 1
ATOM 1029 O O . GLN A 1 128 ? 11.990 3.453 -14.824 1.00 93.31 128 GLN A O 1
ATOM 1034 N N . LYS A 1 129 ? 12.235 3.031 -17.026 1.00 95.00 129 LYS A N 1
ATOM 1035 C CA . LYS A 1 129 ? 11.034 2.198 -17.152 1.00 95.00 129 LYS A CA 1
ATOM 1036 C C . LYS A 1 129 ? 11.124 0.974 -16.239 1.00 95.00 129 LYS A C 1
ATOM 1038 O O . LYS A 1 129 ? 10.165 0.683 -15.534 1.00 95.00 129 LYS A O 1
ATOM 1043 N N . PHE A 1 130 ? 12.262 0.280 -16.243 1.00 94.75 130 PHE A N 1
ATOM 1044 C CA . PHE A 1 130 ? 12.478 -0.903 -15.413 1.00 94.75 130 PHE A CA 1
ATOM 1045 C C . PHE A 1 130 ? 12.345 -0.582 -13.920 1.00 94.75 130 PHE A C 1
ATOM 1047 O O . PHE A 1 130 ? 11.618 -1.271 -13.210 1.00 94.75 130 PHE A O 1
ATOM 1054 N N . VAL A 1 131 ? 12.992 0.492 -13.452 1.00 94.25 131 VAL A N 1
ATOM 1055 C CA . VAL A 1 131 ? 12.903 0.919 -12.045 1.00 94.25 131 VAL A CA 1
ATOM 1056 C C . VAL A 1 131 ? 11.460 1.244 -11.664 1.00 94.25 131 VAL A C 1
ATOM 1058 O O . VAL A 1 131 ? 10.994 0.787 -10.626 1.00 94.25 131 VAL A O 1
ATOM 1061 N N . LEU A 1 132 ? 10.732 1.975 -12.513 1.00 95.75 132 LEU A N 1
ATOM 1062 C CA . LEU A 1 132 ? 9.322 2.287 -12.269 1.00 95.75 132 LEU A CA 1
ATOM 1063 C C . LEU A 1 132 ? 8.453 1.027 -12.195 1.00 95.75 132 LEU A C 1
ATOM 1065 O O . LEU A 1 132 ? 7.629 0.916 -11.293 1.00 95.75 132 LEU A O 1
ATOM 1069 N N . ASP A 1 133 ? 8.636 0.074 -13.112 1.00 95.19 133 ASP A N 1
ATOM 1070 C CA . ASP A 1 133 ? 7.884 -1.187 -13.099 1.00 95.19 133 ASP A CA 1
ATOM 1071 C C . ASP A 1 133 ? 8.180 -2.002 -11.833 1.00 95.19 133 ASP A C 1
ATOM 1073 O O . ASP A 1 133 ? 7.265 -2.535 -11.203 1.00 95.19 133 ASP A O 1
ATOM 1077 N N . TYR A 1 134 ? 9.447 -2.049 -11.419 1.00 94.88 134 TYR A N 1
ATOM 1078 C CA . TYR A 1 134 ? 9.851 -2.700 -10.178 1.00 94.88 134 TYR A CA 1
ATOM 1079 C C . TYR A 1 134 ? 9.192 -2.050 -8.953 1.00 94.88 134 TYR A C 1
ATOM 1081 O O . TYR A 1 134 ? 8.595 -2.754 -8.142 1.00 94.88 134 TYR A O 1
ATOM 1089 N N . GLU A 1 135 ? 9.242 -0.721 -8.829 1.00 95.25 135 GLU A N 1
ATOM 1090 C CA . GLU A 1 135 ? 8.629 0.006 -7.708 1.00 95.25 135 GLU A CA 1
ATOM 1091 C C . GLU A 1 135 ? 7.110 -0.191 -7.656 1.00 95.25 135 GLU A C 1
ATOM 1093 O O . GLU A 1 135 ? 6.555 -0.440 -6.587 1.00 95.25 135 GLU A O 1
ATOM 1098 N N . ILE A 1 136 ? 6.440 -0.158 -8.811 1.00 95.94 136 ILE A N 1
ATOM 1099 C CA . ILE A 1 136 ? 5.000 -0.418 -8.913 1.00 95.94 136 ILE A CA 1
ATOM 1100 C C . ILE A 1 136 ? 4.667 -1.841 -8.447 1.00 95.94 136 ILE A C 1
ATOM 1102 O O . ILE A 1 136 ? 3.732 -2.030 -7.670 1.00 95.94 136 ILE A O 1
ATOM 1106 N N . LYS A 1 137 ? 5.443 -2.848 -8.871 1.00 95.25 137 LYS A N 1
ATOM 1107 C CA . LYS A 1 137 ? 5.260 -4.243 -8.435 1.00 95.25 137 LYS A CA 1
ATOM 1108 C C . LYS A 1 137 ? 5.470 -4.413 -6.935 1.00 95.25 137 LYS A C 1
ATOM 1110 O O . LYS A 1 137 ? 4.700 -5.131 -6.300 1.00 95.25 137 LYS A O 1
ATOM 1115 N N . GLN A 1 138 ? 6.485 -3.761 -6.370 1.00 94.88 138 GLN A N 1
ATOM 1116 C CA . GLN A 1 138 ? 6.731 -3.789 -4.927 1.00 94.88 138 GLN A CA 1
ATOM 1117 C C . GLN A 1 138 ? 5.570 -3.160 -4.157 1.00 94.88 138 GLN A C 1
ATOM 1119 O O . GLN A 1 138 ? 5.103 -3.749 -3.183 1.00 94.88 138 GLN A O 1
ATOM 1124 N N . LEU A 1 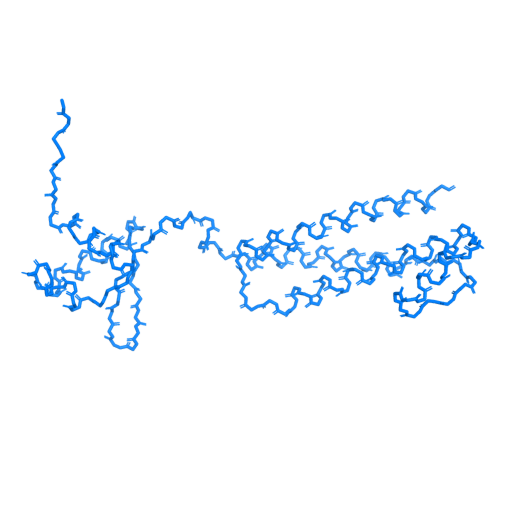139 ? 5.048 -2.025 -4.629 1.00 95.00 139 LEU A N 1
ATOM 1125 C CA . LEU A 1 139 ? 3.901 -1.374 -4.005 1.00 95.00 139 LEU A CA 1
ATOM 1126 C C . LEU A 1 139 ? 2.641 -2.248 -4.082 1.00 95.00 139 LEU A C 1
ATOM 1128 O O . LEU A 1 139 ? 1.986 -2.449 -3.065 1.00 95.00 139 LEU A O 1
ATOM 1132 N N . LEU A 1 140 ? 2.337 -2.852 -5.237 1.00 93.38 140 LEU A N 1
ATOM 1133 C CA . LEU A 1 140 ? 1.221 -3.803 -5.365 1.00 93.38 140 LEU A CA 1
ATOM 1134 C C . LEU A 1 140 ? 1.378 -5.002 -4.427 1.00 93.38 140 LEU A C 1
ATOM 1136 O O . LEU A 1 140 ? 0.425 -5.406 -3.761 1.00 93.38 140 LEU A O 1
ATOM 1140 N N . HIS A 1 141 ? 2.589 -5.556 -4.330 1.00 93.44 141 HIS A N 1
ATOM 1141 C CA . HIS A 1 141 ? 2.864 -6.654 -3.412 1.00 93.44 141 HIS A CA 1
ATOM 1142 C C . HIS A 1 141 ? 2.662 -6.230 -1.952 1.00 93.44 141 HIS A C 1
ATOM 1144 O O . HIS A 1 141 ? 2.043 -6.967 -1.183 1.00 93.44 141 HIS A O 1
ATOM 1150 N N . LYS A 1 142 ? 3.118 -5.029 -1.579 1.00 91.75 142 LYS A N 1
ATOM 1151 C CA . LYS A 1 142 ? 2.904 -4.448 -0.250 1.00 91.75 142 LYS A CA 1
ATOM 1152 C C . LYS A 1 142 ? 1.414 -4.337 0.065 1.00 91.75 142 LYS A C 1
ATOM 1154 O O . LYS A 1 142 ? 0.986 -4.849 1.096 1.00 91.75 142 LYS A O 1
ATOM 1159 N N . VAL A 1 143 ? 0.631 -3.767 -0.853 1.00 90.44 143 VAL A N 1
ATOM 1160 C CA . VAL A 1 143 ? -0.824 -3.623 -0.709 1.00 90.44 143 VAL A CA 1
ATOM 1161 C C . VAL A 1 143 ? -1.505 -4.985 -0.547 1.00 90.44 143 VAL A C 1
ATOM 1163 O O . VAL A 1 143 ? -2.293 -5.168 0.374 1.00 90.44 143 VAL A O 1
ATOM 1166 N N . SER A 1 144 ? -1.132 -5.982 -1.357 1.00 87.19 144 SER A N 1
ATOM 1167 C CA . SER A 1 144 ? -1.711 -7.336 -1.288 1.00 87.19 144 SER A CA 1
ATOM 1168 C C . SER A 1 144 ? -1.453 -8.073 0.034 1.00 87.19 144 SER A C 1
ATOM 1170 O O . SER A 1 144 ? -2.157 -9.026 0.361 1.00 87.19 144 SER A O 1
ATOM 1172 N N . ARG A 1 145 ? -0.429 -7.662 0.795 1.00 90.75 145 ARG A N 1
ATOM 1173 C CA . ARG A 1 145 ? -0.048 -8.281 2.075 1.00 90.75 145 ARG A CA 1
ATOM 1174 C C . ARG A 1 145 ? -0.620 -7.560 3.289 1.00 90.75 145 ARG A C 1
ATOM 1176 O O . ARG A 1 145 ? -0.377 -8.006 4.415 1.00 90.75 145 ARG A O 1
ATOM 1183 N N . LEU A 1 146 ? -1.357 -6.471 3.086 1.00 86.19 146 LEU A N 1
ATOM 1184 C CA . LEU A 1 146 ? -2.010 -5.759 4.173 1.00 86.19 146 LEU A CA 1
ATOM 1185 C C . LEU A 1 146 ? -3.071 -6.643 4.813 1.00 86.19 146 LEU A C 1
ATOM 1187 O O . LEU A 1 146 ? -3.917 -7.227 4.145 1.00 86.19 146 LEU A O 1
ATOM 1191 N N . LYS A 1 147 ? -3.006 -6.731 6.140 1.00 77.94 147 LYS A N 1
ATOM 1192 C CA . LYS A 1 147 ? -3.994 -7.448 6.954 1.00 77.94 147 LYS A CA 1
ATOM 1193 C C . LYS A 1 147 ? -5.065 -6.522 7.527 1.00 77.94 147 LYS A C 1
ATOM 1195 O O . LYS A 1 147 ? -6.089 -7.004 7.990 1.00 77.94 147 LYS A O 1
ATOM 1200 N N . VAL A 1 148 ? -4.789 -5.218 7.555 1.00 78.25 148 VAL A N 1
ATOM 1201 C CA . VAL A 1 148 ? -5.623 -4.194 8.191 1.00 78.25 148 VAL A CA 1
ATOM 1202 C C . VAL A 1 148 ? -5.667 -2.971 7.281 1.00 78.25 148 VAL A C 1
ATOM 1204 O O . VAL A 1 148 ? -4.622 -2.493 6.840 1.00 78.25 148 VAL A O 1
ATOM 1207 N N . PHE A 1 149 ? -6.865 -2.454 7.024 1.00 81.38 149 PHE A N 1
ATOM 1208 C CA . PHE A 1 149 ? -7.099 -1.299 6.157 1.00 81.38 149 PHE A CA 1
ATOM 1209 C C . PHE A 1 149 ? -7.402 -0.059 7.003 1.00 81.38 149 PHE A C 1
ATOM 1211 O O . PHE A 1 149 ? -8.546 0.357 7.157 1.00 81.38 149 PHE A O 1
ATOM 1218 N N . ASN A 1 150 ? -6.353 0.500 7.607 1.00 83.19 150 ASN A N 1
ATOM 1219 C CA . ASN A 1 150 ? -6.431 1.691 8.449 1.00 83.19 150 ASN A CA 1
ATOM 1220 C C . ASN A 1 150 ? -5.784 2.908 7.763 1.00 83.19 150 ASN A C 1
ATOM 1222 O O . ASN A 1 150 ? -5.118 2.785 6.731 1.00 83.19 150 ASN A O 1
ATOM 1226 N N . LYS A 1 151 ? -5.963 4.082 8.377 1.00 83.38 151 LYS A N 1
ATOM 1227 C CA . LYS A 1 151 ? -5.426 5.355 7.883 1.00 83.38 151 LYS A CA 1
ATOM 1228 C C . LYS A 1 151 ? -3.908 5.335 7.709 1.00 83.38 151 LYS A C 1
ATOM 1230 O O . LYS A 1 151 ? -3.410 5.803 6.697 1.00 83.38 151 LYS A O 1
ATOM 1235 N N . GLU A 1 152 ? -3.183 4.772 8.673 1.00 86.44 152 GLU A N 1
ATOM 1236 C CA . GLU A 1 152 ? -1.717 4.719 8.648 1.00 86.44 152 GLU A CA 1
ATOM 1237 C C . GLU A 1 152 ? -1.202 3.963 7.417 1.00 86.44 152 GLU A C 1
ATOM 1239 O O . GLU A 1 152 ? -0.372 4.483 6.671 1.00 86.44 152 GLU A O 1
ATOM 1244 N N . ASN A 1 153 ? -1.762 2.780 7.149 1.00 87.00 153 ASN A N 1
ATOM 1245 C CA . ASN A 1 153 ? -1.415 1.991 5.971 1.00 87.00 153 ASN A CA 1
ATOM 1246 C C . ASN A 1 153 ? -1.806 2.723 4.682 1.00 87.00 153 ASN A C 1
ATOM 1248 O O . ASN A 1 153 ? -1.016 2.766 3.740 1.00 87.00 153 ASN A O 1
ATOM 1252 N N . TYR A 1 154 ? -3.001 3.322 4.637 1.00 89.19 154 TYR A N 1
ATOM 1253 C CA . TYR A 1 154 ? -3.441 4.117 3.490 1.00 89.19 154 TYR A CA 1
ATOM 1254 C C . TYR A 1 154 ? -2.480 5.279 3.199 1.00 89.19 154 TYR A C 1
ATOM 1256 O O . TYR A 1 154 ? -2.018 5.423 2.066 1.00 89.19 154 TYR A O 1
ATOM 1264 N N . ASP A 1 155 ? -2.134 6.074 4.212 1.00 90.44 155 ASP A N 1
ATOM 1265 C CA . ASP A 1 155 ? -1.249 7.230 4.081 1.00 90.44 155 ASP A CA 1
ATOM 1266 C C . ASP A 1 155 ? 0.153 6.810 3.622 1.00 90.44 155 ASP A C 1
ATOM 1268 O O . ASP A 1 155 ? 0.758 7.471 2.772 1.00 90.44 155 ASP A O 1
ATOM 1272 N N . GLU A 1 156 ? 0.661 5.686 4.131 1.00 92.50 156 GLU A N 1
ATOM 1273 C CA . GLU A 1 156 ? 1.945 5.123 3.720 1.00 92.50 156 GLU A CA 1
ATOM 1274 C C . GLU A 1 156 ? 1.943 4.717 2.235 1.00 92.50 156 GLU A C 1
ATOM 1276 O O . GLU A 1 156 ? 2.818 5.140 1.472 1.00 92.50 156 GLU A O 1
ATOM 1281 N N . ILE A 1 157 ? 0.935 3.953 1.799 1.00 93.75 157 ILE A N 1
ATOM 1282 C CA . ILE A 1 157 ? 0.775 3.515 0.401 1.00 93.75 157 ILE A CA 1
ATOM 1283 C C . ILE A 1 157 ? 0.606 4.720 -0.517 1.00 93.75 157 ILE A C 1
ATOM 1285 O O . ILE A 1 157 ? 1.256 4.805 -1.558 1.00 93.75 157 ILE A O 1
ATOM 1289 N N . ASN A 1 158 ? -0.252 5.666 -0.136 1.00 94.12 158 ASN A N 1
ATOM 1290 C CA . ASN A 1 158 ? -0.540 6.854 -0.926 1.00 94.12 158 ASN A CA 1
ATOM 1291 C C . ASN A 1 158 ? 0.715 7.720 -1.100 1.00 94.12 158 ASN A C 1
ATOM 1293 O O . ASN A 1 158 ? 1.009 8.204 -2.194 1.00 94.12 158 ASN A O 1
ATOM 1297 N N . LYS A 1 159 ? 1.517 7.868 -0.040 1.00 95.94 159 LYS A N 1
ATOM 1298 C CA . LYS A 1 159 ? 2.794 8.584 -0.097 1.00 95.94 159 LYS A CA 1
ATOM 1299 C C . LYS A 1 159 ? 3.781 7.916 -1.055 1.00 95.94 159 LYS A C 1
ATOM 1301 O O . LYS A 1 159 ? 4.437 8.610 -1.837 1.00 95.94 159 LYS A O 1
ATOM 1306 N N . GLU A 1 160 ? 3.906 6.591 -1.012 1.00 95.81 160 GLU A N 1
ATOM 1307 C CA . GLU A 1 160 ? 4.741 5.847 -1.964 1.00 95.81 160 GLU A CA 1
ATOM 1308 C C . GLU A 1 160 ? 4.224 5.986 -3.400 1.00 95.81 160 GLU A C 1
ATOM 1310 O O . GLU A 1 160 ? 5.002 6.290 -4.310 1.00 95.81 160 GLU A O 1
ATOM 1315 N N . PHE A 1 161 ? 2.913 5.859 -3.597 1.00 96.56 161 PHE A N 1
ATOM 1316 C CA . PHE A 1 161 ? 2.272 6.011 -4.897 1.00 96.56 161 PHE A CA 1
ATOM 1317 C C . PHE A 1 161 ? 2.509 7.396 -5.508 1.00 96.56 161 PHE A C 1
ATOM 1319 O O . PHE A 1 161 ? 2.915 7.503 -6.667 1.00 96.56 161 PHE A O 1
ATOM 1326 N N . GLU A 1 162 ? 2.339 8.469 -4.735 1.00 96.69 162 GLU A N 1
ATOM 1327 C CA . GLU A 1 162 ? 2.587 9.835 -5.204 1.00 96.69 162 GLU A CA 1
ATOM 1328 C C . GLU A 1 162 ? 4.062 10.061 -5.578 1.00 96.69 162 GLU A C 1
ATOM 1330 O O . GLU A 1 162 ? 4.367 10.746 -6.561 1.00 96.69 162 GLU A O 1
ATOM 1335 N N . ASN A 1 163 ? 5.003 9.426 -4.873 1.00 96.62 163 ASN A N 1
ATOM 1336 C CA . ASN A 1 163 ? 6.414 9.456 -5.261 1.00 96.62 163 ASN A CA 1
ATOM 1337 C C . ASN A 1 163 ? 6.663 8.741 -6.598 1.00 96.62 163 ASN A C 1
ATOM 1339 O O . ASN A 1 163 ? 7.387 9.274 -7.447 1.00 96.62 163 ASN A O 1
ATOM 1343 N N . ILE A 1 164 ? 6.060 7.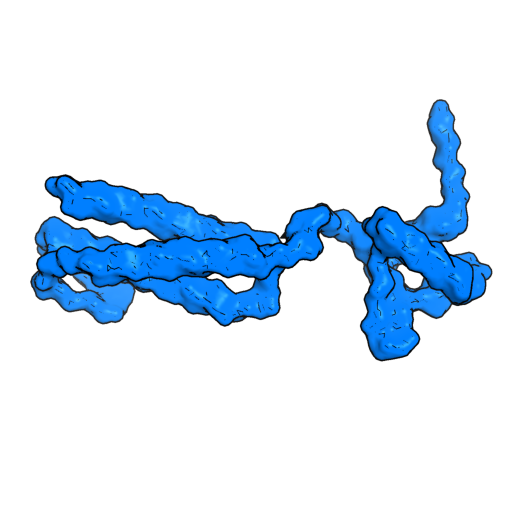568 -6.814 1.00 96.50 164 ILE A N 1
ATOM 1344 C CA . ILE A 1 164 ? 6.144 6.837 -8.090 1.00 96.50 164 ILE A CA 1
ATOM 1345 C C . ILE A 1 164 ? 5.525 7.675 -9.215 1.00 96.50 164 ILE A C 1
ATOM 1347 O O . ILE A 1 164 ? 6.132 7.846 -10.272 1.00 96.50 164 ILE A O 1
ATOM 1351 N N . LYS A 1 165 ? 4.361 8.284 -8.978 1.00 96.25 165 LYS A N 1
ATOM 1352 C CA . LYS A 1 165 ? 3.654 9.143 -9.937 1.00 96.25 165 LYS A CA 1
ATOM 1353 C C . LYS A 1 165 ? 4.497 10.338 -10.382 1.00 96.25 165 LYS A C 1
ATOM 1355 O O . LYS A 1 165 ? 4.579 10.616 -11.579 1.00 96.25 165 LYS A O 1
ATOM 1360 N N . ARG A 1 166 ? 5.196 11.008 -9.458 1.00 96.12 166 ARG A N 1
ATOM 1361 C CA . ARG A 1 166 ? 6.151 12.083 -9.796 1.00 96.12 166 ARG A CA 1
ATOM 1362 C C . ARG A 1 166 ? 7.281 11.579 -10.693 1.00 96.12 166 ARG A C 1
ATOM 1364 O O . ARG A 1 166 ? 7.604 12.220 -11.692 1.00 96.12 166 ARG A O 1
ATOM 1371 N N . ARG A 1 167 ? 7.862 10.415 -10.386 1.00 95.00 167 ARG A N 1
ATOM 1372 C CA . ARG A 1 167 ? 8.911 9.813 -11.227 1.00 95.00 167 ARG A CA 1
ATOM 1373 C C . ARG A 1 167 ? 8.378 9.394 -12.595 1.00 95.00 167 ARG A C 1
ATOM 1375 O O . ARG A 1 167 ? 9.060 9.604 -13.596 1.00 95.00 167 ARG A O 1
ATOM 1382 N N . LYS A 1 168 ? 7.140 8.901 -12.666 1.00 95.00 168 LYS A N 1
ATOM 1383 C CA . LYS A 1 168 ? 6.468 8.577 -13.928 1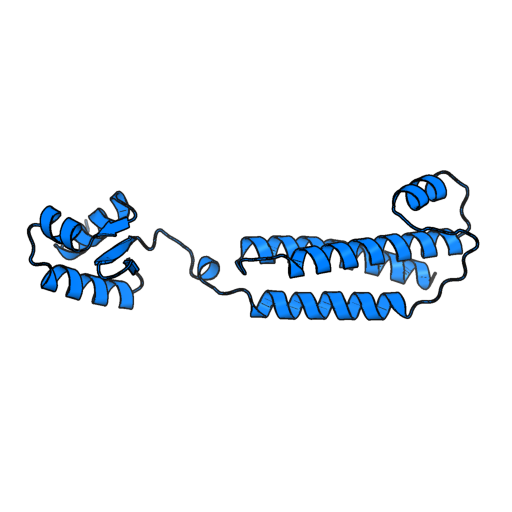.00 95.00 168 LYS A CA 1
ATOM 1384 C C . LYS A 1 168 ? 6.294 9.809 -14.817 1.00 95.00 168 LYS A C 1
ATOM 1386 O O . LYS A 1 168 ? 6.579 9.729 -16.005 1.00 95.00 168 LYS A O 1
ATOM 1391 N N . GLN A 1 169 ? 5.930 10.960 -14.251 1.00 94.12 169 GLN A N 1
ATOM 1392 C CA . GLN A 1 169 ? 5.858 12.219 -15.005 1.00 94.12 169 GLN A CA 1
ATOM 1393 C C . GLN A 1 169 ? 7.217 12.640 -15.584 1.00 94.12 169 GLN A C 1
ATOM 1395 O O . GLN A 1 169 ? 7.282 13.164 -16.696 1.00 94.12 169 GLN A O 1
ATOM 1400 N N . ILE A 1 170 ? 8.309 12.428 -14.843 1.00 93.69 170 ILE A N 1
ATOM 1401 C CA . ILE A 1 170 ? 9.669 12.691 -15.340 1.00 93.69 170 ILE A CA 1
ATOM 1402 C C . ILE A 1 170 ? 9.999 11.738 -16.491 1.00 93.69 170 ILE A C 1
ATOM 1404 O O . ILE A 1 170 ? 10.481 12.181 -17.531 1.00 93.69 170 ILE A O 1
ATOM 1408 N N . PHE A 1 171 ? 9.697 10.451 -16.326 1.00 94.69 171 PHE A N 1
ATOM 1409 C CA . PHE A 1 171 ? 9.868 9.450 -17.372 1.00 94.69 171 PHE A CA 1
ATOM 1410 C C . PHE A 1 171 ? 9.081 9.803 -18.644 1.00 94.69 171 PHE A C 1
ATOM 1412 O O . PHE A 1 171 ? 9.647 9.765 -19.731 1.00 94.69 171 PHE A O 1
ATOM 1419 N N . ASP A 1 172 ? 7.824 10.234 -18.525 1.00 92.75 172 ASP A N 1
ATOM 1420 C CA . ASP A 1 172 ? 7.004 10.622 -19.680 1.00 92.75 172 ASP A CA 1
ATOM 1421 C C . ASP A 1 172 ? 7.582 11.823 -20.426 1.00 92.75 172 ASP A C 1
ATOM 1423 O O . ASP A 1 172 ? 7.679 11.808 -21.653 1.00 92.75 172 ASP A O 1
ATOM 1427 N N . LYS A 1 173 ? 8.072 12.830 -19.693 1.00 93.12 173 LYS A N 1
ATOM 1428 C CA . LYS A 1 173 ? 8.800 13.956 -20.295 1.00 93.12 173 LYS A CA 1
ATOM 1429 C C . LYS A 1 173 ? 10.053 13.479 -21.028 1.00 93.12 173 LYS A C 1
ATOM 1431 O O . LYS A 1 173 ? 10.336 13.955 -22.129 1.00 93.12 173 LYS A O 1
ATOM 1436 N N . ASN A 1 174 ? 10.784 12.534 -20.440 1.00 90.31 174 ASN A N 1
ATOM 1437 C CA . ASN A 1 174 ? 11.968 11.944 -21.055 1.00 90.31 174 ASN A CA 1
ATOM 1438 C C . ASN A 1 174 ? 11.634 11.073 -22.266 1.00 90.31 174 ASN A C 1
ATOM 1440 O O . ASN A 1 174 ? 12.512 10.912 -23.100 1.00 90.31 174 ASN A O 1
ATOM 1444 N N . LEU A 1 175 ? 10.417 10.540 -22.389 1.00 89.00 175 LEU A N 1
ATOM 1445 C CA . LEU A 1 175 ? 9.974 9.786 -23.563 1.00 89.00 175 LEU A CA 1
ATOM 1446 C C . LEU A 1 175 ? 9.711 10.710 -24.764 1.00 89.00 175 LEU A C 1
ATOM 1448 O O . LEU A 1 175 ? 9.983 10.339 -25.898 1.00 89.00 175 LEU A O 1
ATOM 1452 N N . THR A 1 176 ? 9.182 11.910 -24.502 1.00 85.06 176 THR A N 1
ATOM 1453 C CA . THR A 1 176 ? 8.764 12.877 -25.538 1.00 85.06 176 THR A CA 1
ATOM 1454 C C . THR A 1 176 ? 9.860 13.817 -26.043 1.00 85.06 176 THR A C 1
ATOM 1456 O O . THR A 1 176 ? 9.677 14.449 -27.081 1.00 85.06 176 THR A O 1
ATOM 1459 N N . ARG A 1 177 ? 10.956 13.967 -25.291 1.00 68.38 177 ARG A N 1
ATOM 1460 C CA . ARG A 1 177 ? 12.129 14.755 -25.711 1.00 68.38 177 ARG A CA 1
ATOM 1461 C C . ARG A 1 177 ? 12.962 14.026 -26.765 1.00 68.38 177 ARG A C 1
ATOM 1463 O O . ARG A 1 177 ? 13.926 14.637 -27.256 1.00 68.38 177 ARG A O 1
#

Foldseek 3Di:
DDDDDDDLLNVLLVVQVVVQKDWLVRSCVVSVHDSVVSVVSLVVCVVVVQWDWDDDPNITMIGGPHPPDPQFPDQCPVVLVVLLVVLVVVLVVLVPDDFDAPADDDDPVSLVVQVVDDGDLSNVLVSLSVVLNVLSVVLNVLSVPDPGRGPVSSVVSVVSSVVSVVSVVVSVVSVVD

Secondary structure (DSSP, 8-state):
-------HHHHHHHHHHHHSEEEHHHHHHHHT--HHHHHHHHHHHHHTTSEEEEEETTEEEEEE--S--TTTSS--HHHHHHHHHHHHHHHHHHHT-----S----SHHHHHHHHHS---HHHHHHHHHHHHHHHHHHHHHHHHT-S---HHHHHHHHHHHHHHHHHHHHHHHHHH-

pLDDT: mean 85.9, std 12.5, range [40.12, 96.69]

Radius of gyration: 27.5 Å; chains: 1; bounding box: 57×45×72 Å